Protein AF-A0A7J4V643-F1 (afdb_monomer_lite)

pLDDT: mean 93.43, std 9.53, range [60.75, 98.31]

Structure (mmCIF, N/CA/C/O backbone):
data_AF-A0A7J4V643-F1
#
_entry.id   AF-A0A7J4V643-F1
#
loop_
_atom_site.group_PDB
_atom_site.id
_atom_site.type_symbol
_atom_site.label_atom_id
_atom_site.label_alt_id
_atom_site.label_comp_id
_atom_site.label_asym_id
_atom_site.label_entity_id
_atom_site.label_seq_id
_atom_site.pdbx_PDB_ins_code
_atom_site.Cartn_x
_atom_site.Cartn_y
_atom_site.Cartn_z
_atom_site.occupancy
_atom_site.B_iso_or_equiv
_atom_site.auth_seq_id
_atom_site.auth_comp_id
_atom_site.auth_asym_id
_atom_site.auth_atom_id
_atom_site.pdbx_PDB_model_num
ATOM 1 N N . LEU A 1 1 ? 5.145 1.330 7.901 1.00 83.38 1 LEU A N 1
ATOM 2 C CA . LEU A 1 1 ? 4.559 1.591 6.566 1.00 83.38 1 LEU A CA 1
ATOM 3 C C . LEU A 1 1 ? 5.491 2.245 5.534 1.00 83.38 1 LEU A C 1
ATOM 5 O O . LEU A 1 1 ? 5.427 1.796 4.397 1.00 83.38 1 LEU A O 1
ATOM 9 N N . PRO A 1 2 ? 6.331 3.259 5.844 1.00 93.88 2 PRO A N 1
ATOM 10 C CA . PRO A 1 2 ? 7.047 4.001 4.794 1.00 93.88 2 PRO A CA 1
ATOM 11 C C . PRO A 1 2 ? 8.036 3.139 3.998 1.00 93.88 2 PRO A C 1
ATOM 13 O O . PRO A 1 2 ? 8.147 3.319 2.794 1.00 93.88 2 PRO A O 1
ATOM 16 N N . ILE A 1 3 ? 8.667 2.145 4.635 1.00 97.88 3 ILE A N 1
ATOM 17 C CA . ILE A 1 3 ? 9.537 1.177 3.947 1.00 97.88 3 ILE A CA 1
ATOM 18 C C . ILE A 1 3 ? 8.748 0.391 2.891 1.00 97.88 3 ILE A C 1
ATOM 20 O O . ILE A 1 3 ? 9.128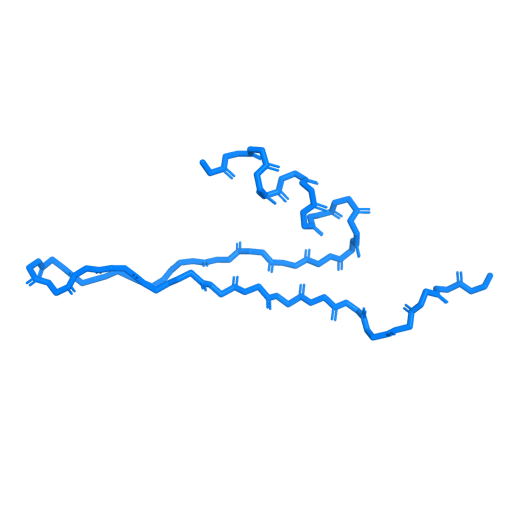 0.372 1.729 1.00 97.88 3 ILE A O 1
ATOM 24 N N . ALA A 1 4 ? 7.619 -0.213 3.276 1.00 97.56 4 ALA A N 1
ATOM 25 C CA . ALA A 1 4 ? 6.777 -0.971 2.349 1.00 97.56 4 ALA A CA 1
ATOM 26 C C . ALA A 1 4 ? 6.244 -0.090 1.209 1.00 97.56 4 ALA A C 1
ATOM 28 O O . ALA A 1 4 ? 6.255 -0.513 0.059 1.00 97.56 4 ALA A O 1
ATOM 29 N N . LYS A 1 5 ? 5.837 1.149 1.515 1.00 97.06 5 LYS A N 1
ATOM 30 C CA . LYS A 1 5 ? 5.404 2.119 0.504 1.00 97.06 5 LYS A CA 1
ATOM 31 C C . LYS A 1 5 ? 6.525 2.425 -0.495 1.00 97.06 5 LYS A C 1
ATOM 33 O O . LYS A 1 5 ? 6.292 2.311 -1.690 1.00 97.06 5 LYS A O 1
ATOM 38 N N . GLY A 1 6 ? 7.734 2.712 -0.010 1.00 97.81 6 GLY A N 1
ATOM 39 C CA . GLY A 1 6 ? 8.893 2.976 -0.864 1.00 97.81 6 GLY A CA 1
ATOM 40 C C . GLY A 1 6 ? 9.281 1.780 -1.736 1.00 97.81 6 GLY A C 1
ATOM 41 O O . GLY A 1 6 ? 9.594 1.963 -2.905 1.00 97.81 6 GLY A O 1
ATOM 42 N N . ILE A 1 7 ? 9.198 0.553 -1.209 1.00 97.06 7 ILE A N 1
ATOM 43 C CA . ILE A 1 7 ? 9.420 -0.667 -2.002 1.00 97.06 7 ILE A CA 1
ATOM 44 C C . ILE A 1 7 ? 8.373 -0.772 -3.112 1.00 97.06 7 ILE A C 1
ATOM 46 O O . ILE A 1 7 ? 8.738 -0.941 -4.270 1.00 97.06 7 ILE A O 1
ATOM 50 N N . VAL A 1 8 ? 7.087 -0.659 -2.778 1.00 96.94 8 VAL A N 1
ATOM 51 C CA . VAL A 1 8 ? 5.998 -0.784 -3.757 1.00 96.94 8 VAL A CA 1
ATOM 52 C C . VAL A 1 8 ? 6.106 0.292 -4.843 1.00 96.94 8 VAL A C 1
ATOM 54 O O . VAL A 1 8 ? 6.024 -0.035 -6.024 1.00 96.94 8 VAL A O 1
ATOM 57 N N . GLU A 1 9 ? 6.376 1.543 -4.471 1.00 96.31 9 GLU A N 1
ATOM 58 C CA . GLU A 1 9 ? 6.554 2.655 -5.417 1.00 96.31 9 GLU A CA 1
ATOM 59 C C . GLU A 1 9 ? 7.801 2.477 -6.296 1.00 96.31 9 GLU A C 1
ATOM 61 O O . GLU A 1 9 ? 7.739 2.721 -7.500 1.00 96.31 9 GLU A O 1
ATOM 66 N N . ALA A 1 10 ? 8.911 1.976 -5.742 1.00 96.06 10 ALA A N 1
ATOM 67 C CA . ALA A 1 10 ? 10.116 1.663 -6.515 1.00 96.06 10 ALA A CA 1
ATOM 68 C C . ALA A 1 10 ? 9.893 0.552 -7.557 1.00 96.06 10 ALA A C 1
ATOM 70 O O . ALA A 1 10 ? 10.601 0.507 -8.560 1.00 96.06 10 ALA A O 1
ATOM 71 N N . HIS A 1 11 ? 8.900 -0.318 -7.350 1.00 95.06 11 HIS A N 1
ATOM 72 C CA . HIS A 1 11 ? 8.482 -1.338 -8.319 1.00 95.06 11 HIS A CA 1
ATOM 73 C C . HIS A 1 11 ? 7.357 -0.845 -9.252 1.00 95.06 11 HIS A C 1
ATOM 75 O O . HIS A 1 11 ? 6.730 -1.650 -9.939 1.00 95.06 11 HIS A O 1
ATOM 81 N N . GLY A 1 12 ? 7.069 0.463 -9.277 1.00 95.31 12 GLY A N 1
ATOM 82 C CA . GLY A 1 12 ? 6.011 1.053 -10.108 1.00 95.31 12 GLY A CA 1
ATOM 83 C C . GLY A 1 12 ? 4.593 0.735 -9.629 1.00 95.31 12 GLY A C 1
ATOM 84 O O . GLY A 1 12 ? 3.635 0.874 -10.387 1.00 95.31 12 GLY A O 1
ATOM 85 N N . GLY A 1 13 ? 4.458 0.268 -8.390 1.00 95.75 13 GLY A N 1
ATOM 86 C CA . GLY A 1 13 ? 3.192 -0.096 -7.777 1.00 95.75 13 GLY A CA 1
ATOM 87 C C . GLY A 1 13 ? 2.570 1.001 -6.922 1.00 95.75 13 GLY A C 1
ATOM 88 O O . GLY A 1 13 ? 3.085 2.114 -6.790 1.00 95.75 13 GLY A O 1
ATOM 89 N N . ARG A 1 14 ? 1.455 0.650 -6.278 1.00 97.25 14 ARG A N 1
ATOM 90 C CA . ARG A 1 14 ? 0.712 1.518 -5.356 1.00 97.25 14 ARG A CA 1
ATOM 91 C C . ARG A 1 14 ? 0.363 0.780 -4.065 1.00 97.25 14 ARG A C 1
ATOM 93 O O . ARG A 1 14 ? -0.082 -0.360 -4.113 1.00 97.25 14 ARG A O 1
ATOM 100 N N . LEU A 1 15 ? 0.511 1.450 -2.918 1.00 97.75 15 LEU A N 1
ATOM 101 C CA . LEU A 1 15 ? 0.071 0.970 -1.599 1.00 97.75 15 LEU A CA 1
ATOM 102 C C . LEU A 1 15 ? -0.940 1.956 -0.994 1.00 97.75 15 LEU A C 1
ATOM 104 O O . LEU A 1 15 ? -0.635 3.146 -0.861 1.00 97.75 15 LEU A O 1
ATOM 108 N N . TRP A 1 16 ? -2.111 1.473 -0.580 1.00 97.62 16 TRP A N 1
ATOM 109 C CA . TRP A 1 16 ? -3.098 2.259 0.175 1.00 97.62 16 TRP A CA 1
ATOM 110 C C . TRP A 1 16 ? -3.745 1.435 1.291 1.00 97.62 16 TRP A C 1
ATOM 112 O O . TRP A 1 16 ? -3.499 0.236 1.426 1.00 97.62 16 TRP A O 1
ATOM 122 N N . VAL A 1 17 ? -4.528 2.105 2.137 1.00 97.94 17 VAL A N 1
ATOM 123 C CA . VAL A 1 17 ? -5.164 1.500 3.308 1.00 97.94 17 VAL A CA 1
ATOM 124 C C . VAL A 1 17 ? -6.620 1.927 3.408 1.00 97.94 17 VAL A C 1
ATOM 126 O O . VAL A 1 17 ? -6.942 3.103 3.236 1.00 97.94 17 VAL A O 1
ATOM 129 N N . GLU A 1 18 ? -7.476 0.971 3.737 1.00 98.31 18 GLU A N 1
ATOM 130 C CA . GLU A 1 18 ? -8.850 1.192 4.172 1.00 98.31 18 GLU A CA 1
ATOM 131 C C . GLU A 1 18 ? -8.927 0.826 5.654 1.00 98.31 18 GLU A C 1
ATOM 133 O O . GLU A 1 18 ? -8.471 -0.243 6.057 1.00 98.31 18 GLU A O 1
ATOM 138 N N . SER A 1 19 ? -9.440 1.721 6.501 1.00 97.69 19 SER A N 1
ATOM 139 C CA . SER A 1 19 ? -9.485 1.495 7.948 1.00 97.69 19 SER A CA 1
ATOM 140 C C . SER A 1 19 ? -10.845 1.847 8.522 1.00 97.69 19 SER A C 1
ATOM 142 O O . SER A 1 19 ? -11.434 2.872 8.178 1.00 97.69 19 SER A O 1
ATOM 144 N N . GLN A 1 20 ? -11.320 0.996 9.429 1.00 98.19 20 GLN A N 1
ATOM 145 C CA . GLN A 1 20 ? -12.525 1.231 10.205 1.00 98.19 20 GLN A CA 1
ATOM 146 C C . GLN A 1 20 ? -12.233 1.031 11.696 1.00 98.19 20 GLN A C 1
ATOM 148 O O . GLN A 1 20 ? -11.795 -0.036 12.136 1.00 98.19 20 GLN A O 1
ATOM 153 N N . VAL A 1 21 ? -12.521 2.067 12.491 1.00 97.75 21 VAL A N 1
ATOM 154 C CA . VAL A 1 21 ? -12.346 2.056 13.951 1.00 97.75 21 VAL A CA 1
ATOM 155 C C . VAL A 1 21 ? -13.084 0.863 14.561 1.00 97.75 21 VAL A C 1
ATOM 157 O O . VAL A 1 21 ? -14.240 0.601 14.233 1.00 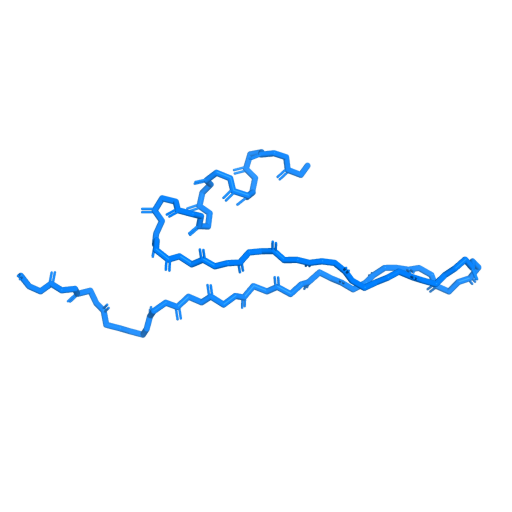97.75 21 VAL A O 1
ATOM 160 N N . GLY A 1 22 ? -12.395 0.118 15.427 1.00 97.88 22 GLY A N 1
ATOM 161 C CA . GLY A 1 22 ? -12.933 -1.079 16.080 1.00 97.88 22 GLY A CA 1
ATOM 162 C C . GLY A 1 22 ? -13.038 -2.324 15.189 1.00 97.88 22 GLY A C 1
ATOM 163 O O . GLY A 1 22 ? -13.386 -3.382 15.702 1.00 97.88 22 GLY A O 1
ATOM 164 N N . LYS A 1 23 ? -12.724 -2.235 13.887 1.00 97.88 23 LYS A N 1
ATOM 165 C CA . LYS A 1 23 ? -12.697 -3.387 12.962 1.00 97.88 23 LYS A CA 1
ATOM 166 C C . LYS A 1 23 ? -11.311 -3.698 12.403 1.00 97.88 23 LYS A C 1
ATOM 168 O O . LYS A 1 23 ? -11.054 -4.838 12.034 1.00 97.88 23 LYS A O 1
ATOM 173 N N . GLY A 1 24 ? -10.425 -2.705 12.362 1.00 98.06 24 GLY A N 1
ATOM 174 C CA . GLY A 1 24 ? -9.050 -2.855 11.890 1.00 98.06 24 GLY A CA 1
ATOM 175 C C . GLY A 1 24 ? -8.805 -2.153 10.557 1.00 98.06 24 GLY A C 1
ATOM 176 O O . GLY A 1 24 ? -9.509 -1.207 10.198 1.00 98.06 24 GLY A O 1
ATOM 177 N N . SER A 1 25 ? -7.775 -2.606 9.844 1.00 98.06 25 SER A N 1
ATOM 178 C CA . SER A 1 25 ? -7.317 -2.000 8.593 1.00 98.06 25 SER A CA 1
ATOM 179 C C . SER A 1 25 ? -6.995 -3.067 7.554 1.00 98.06 25 SER A C 1
ATOM 181 O O . SER A 1 25 ? -6.428 -4.106 7.891 1.00 98.06 25 SER A O 1
ATOM 183 N N . VAL A 1 26 ? -7.298 -2.774 6.294 1.00 98.25 26 VAL A N 1
ATOM 184 C CA . VAL A 1 26 ? -6.925 -3.572 5.125 1.00 98.25 26 VAL A CA 1
ATOM 185 C C . VAL A 1 26 ? -5.920 -2.773 4.306 1.00 98.25 26 VAL A C 1
ATOM 187 O O . VAL A 1 26 ? -6.154 -1.612 3.978 1.00 98.25 26 VAL A O 1
ATOM 190 N N . PHE A 1 27 ? -4.780 -3.388 4.003 1.00 98.12 27 PHE A N 1
ATOM 191 C CA . PHE A 1 27 ? -3.733 -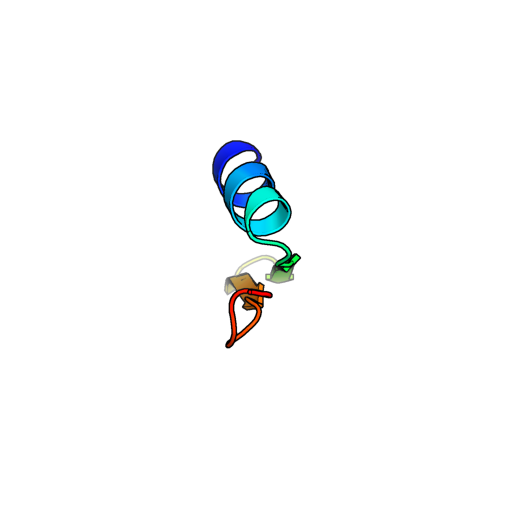2.793 3.178 1.00 98.12 27 PHE A CA 1
ATOM 192 C C . PHE A 1 27 ? -3.767 -3.432 1.798 1.00 98.12 27 PHE A C 1
ATOM 194 O O . PHE A 1 27 ? -3.723 -4.656 1.679 1.00 98.12 27 PHE A O 1
ATOM 201 N N . HIS A 1 28 ? -3.823 -2.599 0.769 1.00 98.25 28 HIS A N 1
ATOM 202 C CA . HIS A 1 28 ? -3.926 -3.024 -0.619 1.00 98.25 28 HIS A CA 1
ATOM 203 C C . HIS A 1 28 ? -2.658 -2.652 -1.373 1.00 98.25 28 HIS A C 1
ATOM 205 O O . HIS A 1 28 ? -2.147 -1.540 -1.216 1.00 98.25 28 HIS A O 1
ATOM 211 N N . VAL A 1 29 ? -2.169 -3.584 -2.188 1.00 97.69 29 VAL A N 1
ATOM 212 C CA . VAL A 1 29 ? -0.971 -3.426 -3.012 1.00 97.69 29 VAL A CA 1
ATOM 213 C C . VAL A 1 29 ? -1.323 -3.764 -4.452 1.00 97.69 29 VAL A C 1
ATOM 215 O O . VAL A 1 29 ? -1.769 -4.877 -4.721 1.00 97.69 29 VAL A O 1
ATOM 218 N N . ASP A 1 30 ? -1.031 -2.838 -5.359 1.00 96.69 30 ASP A N 1
ATOM 219 C CA . ASP A 1 30 ? -1.054 -3.077 -6.800 1.00 96.69 30 ASP A CA 1
ATOM 220 C C . ASP A 1 30 ? 0.377 -3.064 -7.334 1.00 96.69 30 ASP A C 1
ATOM 222 O O . ASP A 1 30 ? 1.144 -2.146 -7.033 1.00 96.69 30 ASP A O 1
ATOM 226 N N . LEU A 1 31 ? 0.729 -4.065 -8.142 1.00 95.88 31 LEU A N 1
ATOM 227 C CA . LEU A 1 31 ? 2.017 -4.156 -8.828 1.00 95.88 31 LEU A CA 1
ATOM 228 C C . LEU A 1 31 ? 1.800 -4.378 -10.333 1.00 95.88 31 LEU A C 1
ATOM 230 O O . LEU A 1 31 ? 0.910 -5.151 -10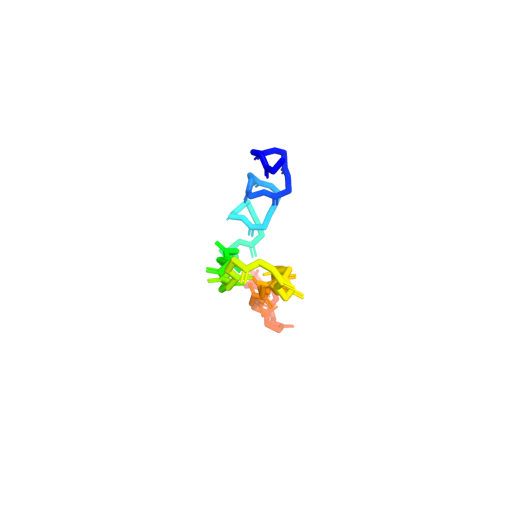.707 1.00 95.88 31 LEU A O 1
ATOM 234 N N . PRO A 1 32 ? 2.612 -3.750 -11.202 1.00 94.25 32 PRO A N 1
ATOM 235 C CA . PRO A 1 32 ? 2.654 -4.095 -12.619 1.00 94.25 32 PRO A CA 1
ATOM 236 C C . PRO A 1 32 ? 2.965 -5.588 -12.807 1.00 94.25 32 PRO A C 1
ATOM 238 O O . PRO A 1 32 ? 3.840 -6.133 -12.137 1.00 94.25 32 PRO A O 1
ATOM 241 N N . LYS A 1 33 ? 2.245 -6.262 -13.714 1.00 89.56 33 LYS A N 1
ATOM 242 C CA . LYS A 1 33 ? 2.459 -7.695 -14.005 1.00 89.56 33 LYS A CA 1
ATOM 243 C C . LYS A 1 33 ? 3.695 -7.955 -14.864 1.00 89.56 33 LYS A C 1
ATOM 245 O O . LYS A 1 33 ? 4.283 -9.024 -14.756 1.00 89.56 33 LYS A O 1
ATOM 250 N N . ASP A 1 34 ? 4.075 -6.976 -15.678 1.00 82.62 34 ASP A N 1
ATOM 251 C CA . ASP A 1 34 ? 5.216 -7.048 -16.579 1.00 82.62 34 ASP A CA 1
ATOM 252 C C . ASP A 1 34 ? 6.274 -6.025 -16.169 1.00 82.62 34 ASP A C 1
ATOM 254 O O . ASP A 1 34 ? 5.962 -4.877 -15.845 1.00 82.62 34 ASP A O 1
ATOM 258 N N . HIS A 1 35 ? 7.537 -6.441 -16.215 1.00 66.50 35 HIS A N 1
ATOM 259 C CA . HIS A 1 35 ? 8.658 -5.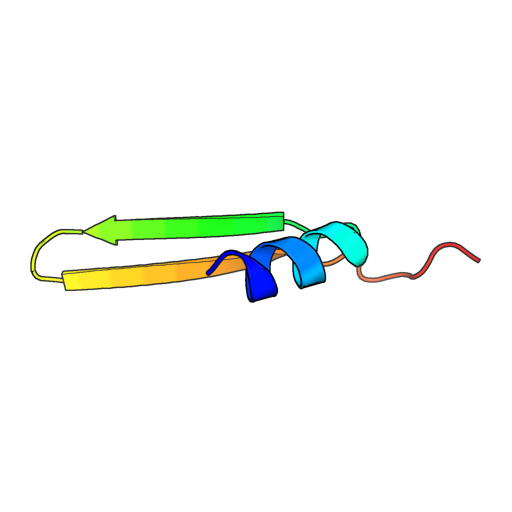514 -16.161 1.00 66.50 35 HIS A CA 1
ATOM 260 C C . HIS A 1 35 ? 8.849 -4.936 -17.572 1.00 66.50 35 HIS A C 1
ATOM 262 O O . HIS A 1 35 ? 8.949 -5.729 -18.517 1.00 66.50 35 HIS A O 1
ATOM 268 N N . PRO A 1 36 ? 8.880 -3.604 -17.767 1.00 63.88 36 PRO A N 1
ATOM 269 C CA . PRO A 1 36 ? 9.257 -3.055 -19.064 1.00 63.88 36 PRO A CA 1
ATOM 270 C C . PRO A 1 36 ? 10.666 -3.562 -19.408 1.00 63.88 36 PRO A C 1
ATOM 272 O O . PRO A 1 36 ? 11.565 -3.493 -18.571 1.00 63.88 36 PRO A O 1
ATOM 275 N N . LYS A 1 37 ? 10.815 -4.159 -20.596 1.00 60.75 37 LYS A N 1
ATOM 276 C CA . LYS A 1 37 ? 12.113 -4.602 -21.122 1.00 60.75 37 LYS A CA 1
ATOM 277 C C . LYS A 1 37 ? 13.026 -3.422 -21.417 1.00 60.75 37 LYS A C 1
ATOM 279 O O . LYS A 1 37 ? 12.495 -2.389 -21.883 1.00 60.75 37 LYS A O 1
#

Sequence (37 aa):
LPIAKGIVEAHGGRLWVESQVGKGSVFHVDLPKDHPK

Secondary structure (DSSP, 8-state):
-HHHHHHHHHTT-EEEEEEETTTEEEEEEE--SS---

Radius of gyration: 12.38 Å; chains: 1; bounding box: 25×12×37 Å

Foldseek 3Di:
DVVV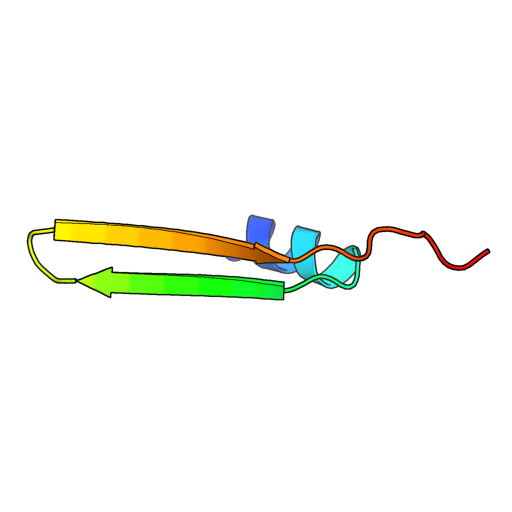QVVLVVQVKHWDWDADPPPGIDIDIDGDPDDDD